Protein AF-A0A966D3C8-F1 (afdb_monomer)

pLDDT: mean 83.9, std 14.42, range [40.75, 98.19]

Structure (mmCIF, N/CA/C/O backbone):
data_AF-A0A966D3C8-F1
#
_entry.id   AF-A0A966D3C8-F1
#
loop_
_atom_site.group_PDB
_atom_site.id
_atom_site.type_symbol
_atom_site.label_atom_id
_atom_site.label_alt_id
_atom_site.label_comp_id
_atom_site.label_asym_id
_atom_site.label_entity_id
_atom_site.label_seq_id
_atom_site.pdbx_PDB_ins_code
_atom_site.Cartn_x
_atom_site.Cartn_y
_atom_site.Cartn_z
_atom_site.occupancy
_atom_site.B_iso_or_equiv
_atom_site.auth_seq_id
_atom_site.auth_comp_id
_atom_site.auth_asym_id
_atom_site.auth_atom_id
_atom_site.pdbx_PDB_model_num
ATOM 1 N N . MET A 1 1 ? 32.982 -11.813 18.388 1.00 40.75 1 MET A N 1
ATOM 2 C CA . MET A 1 1 ? 32.641 -11.183 17.098 1.00 40.75 1 MET A CA 1
ATOM 3 C C . MET A 1 1 ? 31.312 -11.782 16.683 1.00 40.75 1 MET A C 1
ATOM 5 O O . MET A 1 1 ? 31.289 -12.948 16.326 1.00 40.75 1 MET A O 1
ATOM 9 N N . SER A 1 2 ? 30.202 -11.078 16.904 1.00 46.38 2 SER A N 1
ATOM 10 C CA . SER A 1 2 ? 28.872 -11.570 16.536 1.00 46.38 2 SER A CA 1
ATOM 11 C C . SER A 1 2 ? 28.698 -11.421 15.029 1.00 46.38 2 SER A C 1
ATOM 13 O O . SER A 1 2 ? 28.703 -10.297 14.527 1.00 46.38 2 SER A O 1
ATOM 15 N N . GLU A 1 3 ? 28.577 -12.542 14.325 1.00 54.56 3 GLU A N 1
ATOM 16 C CA . GLU A 1 3 ? 28.161 -12.578 12.926 1.00 54.56 3 GLU A CA 1
ATOM 17 C C . GLU A 1 3 ? 26.792 -11.906 12.811 1.00 54.56 3 GLU A C 1
ATOM 19 O O . GLU A 1 3 ? 25.781 -12.385 13.325 1.00 54.56 3 GLU A O 1
ATOM 24 N N . ILE A 1 4 ? 26.773 -10.735 12.177 1.00 55.88 4 ILE A N 1
ATOM 25 C CA . ILE A 1 4 ? 25.536 -10.107 11.739 1.00 55.88 4 ILE A CA 1
ATOM 26 C C . ILE A 1 4 ? 25.051 -10.973 10.580 1.00 55.88 4 ILE A C 1
ATOM 28 O O . ILE A 1 4 ? 25.550 -10.859 9.464 1.00 55.88 4 ILE A O 1
ATOM 32 N N . GLN A 1 5 ? 24.118 -11.879 10.863 1.00 51.16 5 GLN A N 1
ATOM 33 C CA . GLN A 1 5 ? 23.390 -12.615 9.840 1.00 51.16 5 GLN A CA 1
ATOM 34 C C . GLN A 1 5 ? 22.670 -11.582 8.957 1.00 51.16 5 GLN A C 1
ATOM 36 O O . GLN A 1 5 ? 21.657 -11.004 9.364 1.00 51.16 5 GLN A O 1
ATOM 41 N N . GLU A 1 6 ? 23.202 -11.308 7.764 1.00 52.31 6 GLU A N 1
ATOM 42 C CA . GLU A 1 6 ? 22.481 -10.565 6.733 1.00 52.31 6 GLU A CA 1
ATOM 43 C C . GLU A 1 6 ? 21.155 -11.289 6.483 1.00 52.31 6 GLU A C 1
ATOM 45 O O . GLU A 1 6 ? 21.124 -12.431 6.013 1.00 52.31 6 GLU A O 1
ATOM 50 N N . ARG A 1 7 ? 20.041 -10.641 6.837 1.00 54.78 7 ARG A N 1
ATOM 51 C CA . ARG A 1 7 ? 18.701 -11.106 6.477 1.00 54.78 7 ARG A CA 1
ATOM 52 C C . ARG A 1 7 ? 18.547 -10.984 4.962 1.00 54.78 7 ARG A C 1
ATOM 54 O O . ARG A 1 7 ? 18.037 -9.986 4.466 1.00 54.78 7 ARG A O 1
ATOM 61 N N . ASN A 1 8 ? 18.995 -12.004 4.236 1.00 56.66 8 ASN A N 1
ATOM 62 C CA . ASN A 1 8 ? 18.708 -12.211 2.819 1.00 56.66 8 ASN A CA 1
ATOM 63 C C . ASN A 1 8 ? 17.251 -12.676 2.640 1.00 56.66 8 ASN A C 1
ATOM 65 O O . ASN A 1 8 ? 16.990 -13.758 2.119 1.00 56.66 8 ASN A O 1
ATOM 69 N N . GLU A 1 9 ? 16.284 -11.882 3.104 1.00 60.47 9 GLU A N 1
ATOM 70 C CA . GLU A 1 9 ? 14.904 -12.072 2.662 1.00 60.47 9 GLU A CA 1
ATOM 71 C C . GLU A 1 9 ? 14.771 -11.543 1.226 1.00 60.47 9 GLU A C 1
ATOM 73 O O . GLU A 1 9 ? 15.223 -10.432 0.931 1.00 60.47 9 GLU A O 1
ATOM 78 N N . PRO A 1 10 ? 14.181 -12.322 0.303 1.00 70.19 10 PRO A N 1
ATOM 79 C CA . PRO A 1 10 ? 14.052 -11.904 -1.084 1.00 70.19 10 PRO A CA 1
ATOM 80 C C . PRO A 1 10 ? 13.117 -10.700 -1.172 1.00 70.19 10 PRO A C 1
ATOM 82 O O . PRO A 1 10 ? 12.000 -10.761 -0.660 1.00 70.19 10 PRO A O 1
ATOM 85 N N . LEU A 1 11 ? 13.559 -9.631 -1.841 1.00 83.19 11 LEU A N 1
ATOM 86 C CA . LEU A 1 11 ? 12.772 -8.411 -2.050 1.00 83.19 11 LEU A CA 1
ATOM 87 C C . LEU A 1 11 ? 11.380 -8.716 -2.629 1.00 83.19 11 LEU A C 1
ATOM 89 O O . LEU A 1 11 ? 11.214 -9.661 -3.401 1.00 83.19 11 LEU A O 1
ATOM 93 N N . PHE A 1 12 ? 10.388 -7.880 -2.307 1.00 91.00 12 PHE A N 1
ATOM 94 C CA . PHE A 1 12 ? 9.011 -8.077 -2.770 1.00 91.00 12 PHE A CA 1
ATOM 95 C C . PHE A 1 12 ? 8.904 -7.943 -4.310 1.00 91.00 12 PHE A C 1
ATOM 97 O O . PHE A 1 12 ? 9.169 -6.853 -4.834 1.00 91.00 12 PHE A O 1
ATOM 104 N N . PRO A 1 13 ? 8.517 -9.004 -5.048 1.00 93.69 13 PRO A N 1
ATOM 105 C CA . PRO A 1 13 ? 8.569 -9.008 -6.513 1.00 93.69 13 PRO A CA 1
ATOM 106 C C . PRO A 1 13 ? 7.550 -8.082 -7.190 1.00 93.69 13 PRO A C 1
ATOM 108 O O . PRO A 1 13 ? 6.450 -7.859 -6.678 1.00 93.69 13 PRO A O 1
ATOM 111 N N . ALA A 1 14 ? 7.884 -7.589 -8.386 1.00 94.75 14 ALA A N 1
ATOM 112 C CA . ALA A 1 14 ? 7.066 -6.650 -9.163 1.00 94.75 14 ALA A CA 1
ATOM 113 C C . ALA A 1 14 ? 5.667 -7.200 -9.492 1.00 94.75 14 ALA A C 1
ATOM 115 O O . ALA A 1 14 ? 4.656 -6.510 -9.330 1.00 94.75 14 ALA A O 1
ATOM 116 N N . GLU A 1 15 ? 5.600 -8.463 -9.909 1.00 95.19 15 GLU A N 1
ATOM 117 C CA . GLU A 1 15 ? 4.361 -9.171 -10.209 1.00 95.19 15 GLU A CA 1
ATOM 118 C C . GLU A 1 15 ? 3.460 -9.281 -8.978 1.00 95.19 15 GLU A C 1
ATOM 120 O O . GLU A 1 15 ? 2.247 -9.112 -9.094 1.00 95.19 15 GLU A O 1
ATOM 125 N N . LYS A 1 16 ? 4.050 -9.448 -7.788 1.00 96.81 16 LYS A N 1
ATOM 126 C CA . LYS A 1 16 ? 3.313 -9.504 -6.524 1.00 96.81 16 LYS A CA 1
ATOM 127 C C . LYS A 1 16 ? 2.767 -8.146 -6.112 1.00 96.81 16 LYS A C 1
ATOM 129 O O . LYS A 1 16 ? 1.673 -8.095 -5.555 1.00 96.81 16 LYS A O 1
ATOM 134 N N . VAL A 1 17 ? 3.460 -7.045 -6.421 1.00 97.75 17 VAL A N 1
ATOM 135 C CA . VAL A 1 17 ? 2.923 -5.688 -6.192 1.00 97.75 17 VAL A CA 1
ATOM 136 C C . VAL A 1 17 ? 1.647 -5.490 -7.006 1.00 97.75 17 VAL A C 1
ATOM 138 O O . VAL A 1 17 ? 0.618 -5.075 -6.471 1.00 97.75 17 VAL A O 1
ATOM 141 N N . LYS A 1 18 ? 1.701 -5.835 -8.298 1.00 97.88 18 LYS A N 1
ATOM 142 C CA . LYS A 1 18 ? 0.557 -5.700 -9.202 1.00 97.88 18 LYS A CA 1
ATOM 143 C C . LYS A 1 18 ? -0.585 -6.643 -8.821 1.00 97.88 18 LYS A C 1
ATOM 145 O O . LYS A 1 18 ? -1.734 -6.212 -8.808 1.00 97.88 18 LYS A O 1
ATOM 150 N N . GLU A 1 19 ? -0.281 -7.899 -8.496 1.00 97.56 19 GLU A N 1
ATOM 151 C CA . GLU A 1 19 ? -1.263 -8.882 -8.019 1.00 97.56 19 GLU A CA 1
ATOM 152 C C . GLU A 1 19 ? -1.997 -8.358 -6.782 1.00 97.56 19 GLU A C 1
ATOM 154 O O . GLU A 1 19 ? -3.223 -8.316 -6.775 1.00 97.56 19 GLU A O 1
ATOM 159 N N . LEU A 1 20 ? -1.260 -7.876 -5.777 1.00 97.12 20 LEU A N 1
ATOM 160 C CA . LEU A 1 20 ? -1.830 -7.343 -4.542 1.00 97.12 20 LEU A CA 1
ATOM 161 C C . LEU A 1 20 ? -2.771 -6.158 -4.801 1.00 97.12 20 LEU A C 1
ATOM 163 O O . LEU A 1 20 ? -3.876 -6.110 -4.260 1.00 97.12 20 LEU A O 1
ATOM 167 N N . ARG A 1 21 ? -2.370 -5.223 -5.673 1.00 97.69 21 ARG A N 1
ATOM 168 C CA . ARG A 1 21 ? -3.228 -4.099 -6.072 1.00 97.69 21 ARG A CA 1
ATOM 169 C C . ARG A 1 21 ? -4.528 -4.575 -6.722 1.00 97.69 21 ARG A C 1
ATOM 171 O O . ARG A 1 21 ? -5.593 -4.028 -6.436 1.00 97.69 21 ARG A O 1
ATOM 178 N N . LEU A 1 22 ? -4.431 -5.546 -7.628 1.00 97.31 22 LEU A N 1
ATOM 179 C CA . LEU A 1 22 ? -5.585 -6.080 -8.349 1.00 97.31 22 LEU A CA 1
ATOM 180 C C . LEU A 1 22 ? -6.511 -6.879 -7.426 1.00 97.31 22 LEU A C 1
ATOM 182 O O . LEU A 1 22 ? -7.723 -6.730 -7.541 1.00 97.31 22 LEU A O 1
ATOM 186 N N . LEU A 1 23 ? -5.963 -7.644 -6.477 1.00 95.38 23 LEU A N 1
ATOM 187 C CA . LEU A 1 23 ? -6.733 -8.355 -5.450 1.00 95.38 23 LEU A CA 1
ATOM 188 C C . LEU A 1 23 ? -7.554 -7.397 -4.582 1.00 95.38 23 LEU A C 1
ATOM 190 O O . LEU A 1 23 ? -8.709 -7.678 -4.281 1.00 95.38 23 LEU A O 1
ATOM 194 N N . LEU A 1 24 ? -6.990 -6.239 -4.236 1.00 93.62 24 LEU A N 1
ATOM 195 C CA . LEU A 1 24 ? -7.707 -5.178 -3.524 1.00 93.62 24 LEU A CA 1
ATOM 196 C C . LEU A 1 24 ? -8.718 -4.426 -4.405 1.00 93.62 24 LEU A C 1
ATOM 198 O O . LEU A 1 24 ? -9.462 -3.594 -3.895 1.00 93.62 24 LEU A O 1
ATOM 202 N N . GLY A 1 25 ? -8.751 -4.672 -5.719 1.00 95.00 25 GLY A N 1
ATOM 203 C CA . GLY A 1 25 ? -9.622 -3.954 -6.651 1.00 95.00 25 GLY A CA 1
ATOM 204 C C . GLY A 1 25 ? -9.263 -2.471 -6.791 1.00 95.00 25 GLY A C 1
ATOM 205 O O . GLY A 1 25 ? -10.151 -1.635 -6.980 1.00 95.00 25 GLY A O 1
ATOM 206 N N . CYS A 1 26 ? -7.982 -2.118 -6.650 1.00 95.00 26 CYS A N 1
ATOM 207 C CA . CYS A 1 26 ? -7.510 -0.734 -6.686 1.00 95.00 26 CYS A CA 1
ATOM 208 C C . CYS A 1 26 ? -6.965 -0.321 -8.066 1.00 95.00 26 CYS A C 1
ATOM 210 O O . CYS A 1 26 ? -6.226 -1.061 -8.730 1.00 95.00 26 CYS A O 1
ATOM 212 N N . SER A 1 27 ? -7.240 0.922 -8.463 1.00 96.69 27 SER A N 1
ATOM 213 C CA . SER A 1 27 ? -6.475 1.610 -9.507 1.00 96.69 27 SER A CA 1
ATOM 214 C C . SER A 1 27 ? -5.039 1.887 -9.030 1.00 96.69 27 SER A C 1
ATOM 216 O O . SER A 1 27 ? -4.739 1.806 -7.835 1.00 96.69 27 SER A O 1
ATOM 218 N N . GLN A 1 28 ? -4.118 2.215 -9.946 1.00 96.69 28 GLN A N 1
ATOM 219 C CA . GLN A 1 28 ? -2.763 2.623 -9.540 1.00 96.69 28 GLN A CA 1
ATOM 220 C C . GLN A 1 28 ? -2.780 3.887 -8.672 1.00 96.69 28 GLN A C 1
ATOM 222 O O . GLN A 1 28 ? -1.978 3.990 -7.751 1.00 96.69 28 GLN A O 1
ATOM 227 N N . GLU A 1 29 ? -3.699 4.819 -8.924 1.00 94.31 29 GLU A N 1
ATOM 228 C CA . GLU A 1 29 ? -3.818 6.047 -8.134 1.00 94.31 29 GLU A CA 1
ATOM 229 C C . GLU A 1 29 ? -4.307 5.769 -6.707 1.00 94.31 29 GLU A C 1
ATOM 231 O O . GLU A 1 29 ? -3.750 6.281 -5.736 1.00 94.31 29 GLU A O 1
ATOM 236 N N . GLU A 1 30 ? -5.325 4.920 -6.560 1.00 92.31 30 GLU A N 1
ATOM 237 C CA . GLU A 1 30 ? -5.822 4.496 -5.249 1.00 92.31 30 GLU A CA 1
ATOM 238 C C . GLU A 1 30 ? -4.722 3.782 -4.463 1.00 92.31 30 GLU A C 1
ATOM 240 O O . GLU A 1 30 ? -4.440 4.120 -3.314 1.00 92.31 30 GLU A O 1
ATOM 245 N N . PHE A 1 31 ? -4.046 2.823 -5.095 1.00 95.44 31 PHE A N 1
ATOM 246 C CA . PHE A 1 31 ? -3.025 2.035 -4.419 1.00 95.44 31 PHE A CA 1
ATOM 247 C C . PHE A 1 31 ? -1.773 2.852 -4.087 1.00 95.44 31 PHE A C 1
ATOM 249 O O . PHE A 1 31 ? -1.181 2.658 -3.027 1.00 95.44 31 PHE A O 1
ATOM 256 N N . SER A 1 32 ? -1.390 3.821 -4.926 1.00 93.88 32 SER A N 1
ATOM 257 C CA . SER A 1 32 ? -0.276 4.716 -4.607 1.00 93.88 32 SER A CA 1
ATOM 258 C C . SER A 1 32 ? -0.588 5.582 -3.384 1.00 93.88 32 SER A C 1
ATOM 260 O O . SER A 1 32 ? 0.282 5.756 -2.532 1.00 93.88 32 SER A O 1
ATOM 262 N N . LYS A 1 33 ? -1.839 6.054 -3.242 1.00 90.38 33 LYS A N 1
ATOM 263 C CA . LYS A 1 33 ? -2.307 6.763 -2.037 1.00 90.38 33 LYS A CA 1
ATOM 264 C C . LYS A 1 33 ? -2.252 5.859 -0.803 1.00 90.38 33 LYS A C 1
ATOM 266 O O . LYS A 1 33 ? -1.680 6.259 0.205 1.00 90.38 33 LYS A O 1
ATOM 271 N N . ILE A 1 34 ? -2.743 4.619 -0.903 1.00 92.44 34 ILE A N 1
ATOM 272 C CA . ILE A 1 34 ? -2.675 3.613 0.178 1.00 92.44 34 ILE A CA 1
ATOM 273 C C . ILE A 1 34 ? -1.227 3.384 0.640 1.00 92.44 34 ILE A C 1
ATOM 275 O O . ILE A 1 34 ? -0.942 3.348 1.841 1.00 92.44 34 ILE A O 1
ATOM 279 N N . MET A 1 35 ? -0.294 3.275 -0.304 1.00 93.50 35 MET A N 1
ATOM 280 C CA . MET A 1 35 ? 1.129 3.056 -0.027 1.00 93.50 35 MET A CA 1
ATOM 281 C C . MET A 1 35 ? 1.884 4.339 0.359 1.00 93.50 35 MET A C 1
ATOM 283 O O . MET A 1 35 ? 3.025 4.261 0.810 1.00 93.50 35 MET A O 1
ATOM 287 N N . GLY A 1 36 ? 1.271 5.519 0.215 1.00 90.44 36 GLY A N 1
ATOM 288 C CA . GLY A 1 36 ? 1.916 6.809 0.469 1.00 90.44 36 GLY A CA 1
ATOM 289 C C . GLY A 1 36 ? 3.074 7.110 -0.489 1.00 90.44 36 GLY A C 1
ATOM 290 O O . GLY A 1 36 ? 4.079 7.685 -0.075 1.00 90.44 36 GLY A O 1
ATOM 291 N N . VAL A 1 37 ? 2.965 6.696 -1.755 1.00 93.44 37 VAL A N 1
ATOM 292 C CA . VAL A 1 37 ? 3.961 6.953 -2.810 1.00 93.44 37 VAL A CA 1
ATOM 293 C C . VAL A 1 37 ? 3.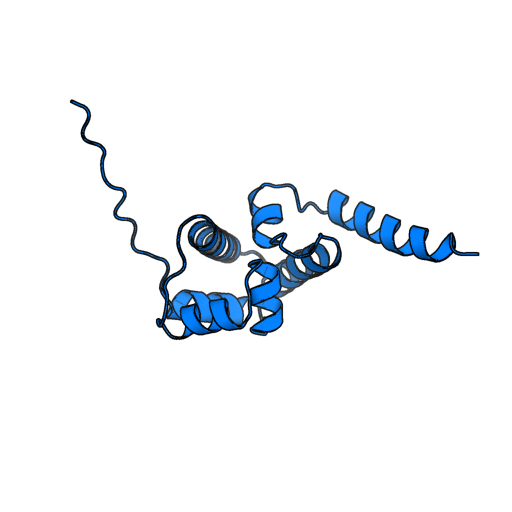319 7.593 -4.036 1.00 93.44 37 VAL A C 1
ATOM 295 O O . VAL A 1 37 ? 2.099 7.621 -4.184 1.00 93.44 37 VAL A O 1
ATOM 298 N N . THR A 1 38 ? 4.141 8.105 -4.952 1.00 94.81 38 THR A N 1
ATOM 299 C CA . THR A 1 38 ? 3.631 8.616 -6.231 1.00 94.81 38 THR A CA 1
ATOM 300 C C . THR A 1 38 ? 3.195 7.471 -7.151 1.00 94.81 38 THR A C 1
ATOM 302 O O . THR A 1 38 ? 3.745 6.367 -7.094 1.00 94.81 38 THR A O 1
ATOM 305 N N . VAL A 1 39 ? 2.264 7.748 -8.069 1.00 96.75 39 VAL A N 1
ATOM 306 C CA . VAL A 1 39 ? 1.869 6.801 -9.131 1.00 96.75 39 VAL A CA 1
ATOM 307 C C . VAL A 1 39 ? 3.075 6.380 -9.976 1.00 96.75 39 VAL A C 1
ATOM 309 O O . VAL A 1 39 ? 3.215 5.208 -10.319 1.00 96.75 39 VAL A O 1
ATOM 312 N N . ALA A 1 40 ? 3.999 7.305 -10.260 1.00 97.81 40 ALA A N 1
ATOM 313 C CA . ALA A 1 40 ? 5.222 7.010 -11.004 1.00 97.81 40 ALA A CA 1
ATOM 314 C C . ALA A 1 40 ? 6.124 6.008 -10.262 1.00 97.81 40 ALA A C 1
ATOM 316 O O . ALA A 1 40 ? 6.668 5.090 -10.878 1.00 97.81 40 ALA A O 1
ATOM 317 N N . THR A 1 41 ? 6.255 6.144 -8.938 1.00 97.00 41 THR A N 1
ATOM 318 C CA . THR A 1 41 ? 6.983 5.185 -8.094 1.00 97.00 41 THR A CA 1
ATOM 319 C C . THR A 1 41 ? 6.340 3.802 -8.162 1.00 97.00 41 THR A C 1
ATOM 321 O O . THR A 1 41 ? 7.040 2.829 -8.439 1.00 97.00 41 THR A O 1
ATOM 324 N N . LEU A 1 42 ? 5.017 3.719 -7.984 1.00 97.88 42 LEU A N 1
ATOM 325 C CA . LEU A 1 42 ? 4.281 2.455 -8.060 1.00 97.88 42 LEU A CA 1
ATOM 326 C C . LEU A 1 42 ? 4.415 1.799 -9.443 1.00 97.88 42 LEU A C 1
ATOM 328 O O . LEU A 1 42 ? 4.701 0.610 -9.538 1.00 97.88 42 LEU A O 1
ATOM 332 N N . SER A 1 43 ? 4.282 2.575 -10.519 1.00 98.19 43 SER A N 1
ATOM 333 C CA . SER A 1 43 ? 4.440 2.087 -11.893 1.00 98.19 43 SER A CA 1
ATOM 334 C C . SER A 1 43 ? 5.829 1.484 -12.135 1.00 98.19 43 SER A C 1
ATOM 336 O O . SER A 1 43 ? 5.957 0.421 -12.747 1.00 98.19 43 SER A O 1
ATOM 338 N N . ARG A 1 44 ? 6.890 2.100 -11.594 1.00 98.19 44 ARG A N 1
ATOM 339 C CA . ARG A 1 44 ? 8.249 1.539 -11.665 1.00 98.19 44 ARG A CA 1
ATOM 340 C C . ARG A 1 44 ? 8.380 0.224 -10.900 1.00 98.19 44 ARG A C 1
ATOM 342 O O . ARG A 1 44 ? 9.103 -0.646 -11.376 1.00 98.19 44 ARG A O 1
ATOM 349 N N . TRP A 1 45 ? 7.692 0.068 -9.769 1.00 98.00 45 TRP A N 1
ATOM 350 C CA . TRP A 1 45 ? 7.648 -1.205 -9.044 1.00 98.00 45 TRP A CA 1
ATOM 351 C C . TRP A 1 45 ? 6.918 -2.284 -9.840 1.00 98.00 45 TRP A C 1
ATOM 353 O O . TRP A 1 45 ? 7.478 -3.349 -10.058 1.00 98.00 45 TRP A O 1
ATOM 363 N N . GLU A 1 46 ? 5.720 -1.996 -10.354 1.00 98.06 46 GLU A N 1
ATOM 364 C CA . GLU A 1 46 ? 4.916 -2.964 -11.121 1.00 98.06 46 GLU A CA 1
ATOM 365 C C . GLU A 1 46 ? 5.552 -3.373 -12.459 1.00 98.06 46 GLU A C 1
ATOM 367 O O . GLU A 1 46 ? 5.178 -4.392 -13.035 1.00 98.06 46 GLU A O 1
ATOM 372 N N . THR A 1 47 ? 6.506 -2.586 -12.965 1.00 97.50 47 THR A N 1
ATOM 373 C CA . THR A 1 47 ? 7.248 -2.861 -14.208 1.00 97.50 47 THR A CA 1
ATOM 374 C C . THR A 1 47 ? 8.685 -3.329 -13.967 1.00 97.50 47 THR A C 1
ATOM 376 O O . THR A 1 47 ? 9.480 -3.342 -14.903 1.00 97.50 47 THR A O 1
ATOM 379 N N . ALA A 1 48 ? 9.038 -3.678 -12.723 1.00 96.56 48 ALA A N 1
ATOM 380 C CA . ALA A 1 48 ? 10.378 -4.112 -12.309 1.00 96.56 48 ALA A CA 1
ATOM 381 C C . ALA A 1 48 ? 11.520 -3.107 -12.596 1.00 96.56 48 ALA A C 1
ATOM 383 O O . ALA A 1 48 ? 12.697 -3.435 -12.469 1.00 96.56 48 ALA A O 1
ATOM 384 N N . LYS A 1 49 ? 11.200 -1.847 -12.926 1.00 96.50 49 LYS A N 1
ATOM 385 C CA . LYS A 1 49 ? 12.174 -0.752 -13.128 1.00 96.50 49 LYS A CA 1
ATOM 386 C C . LYS A 1 49 ? 12.737 -0.198 -11.816 1.00 96.50 49 LYS A C 1
ATOM 388 O O . LYS A 1 49 ? 13.631 0.652 -11.822 1.00 96.50 49 LYS A O 1
ATOM 393 N N . ALA A 1 50 ? 12.147 -0.585 -10.693 1.00 95.25 50 ALA A N 1
ATOM 394 C CA . ALA A 1 50 ? 12.630 -0.356 -9.342 1.00 95.25 50 ALA A CA 1
ATOM 395 C C . ALA A 1 50 ? 12.025 -1.422 -8.426 1.00 95.25 50 ALA A C 1
ATOM 397 O O . ALA A 1 50 ? 10.986 -1.992 -8.747 1.00 95.25 50 ALA A O 1
ATOM 398 N N . VAL A 1 51 ? 12.637 -1.643 -7.266 1.00 94.31 51 VAL A N 1
ATOM 399 C CA . VAL A 1 51 ? 12.139 -2.598 -6.270 1.00 94.31 51 VAL A CA 1
ATOM 400 C C . VAL A 1 51 ? 11.767 -1.832 -4.997 1.00 94.31 51 VAL A C 1
ATOM 402 O O . VAL A 1 51 ? 12.537 -0.949 -4.596 1.00 94.31 51 VAL A O 1
ATOM 405 N N . PRO A 1 52 ? 10.604 -2.095 -4.372 1.00 95.25 52 PRO A N 1
ATOM 406 C CA . PRO A 1 52 ? 10.280 -1.520 -3.071 1.00 95.25 52 PRO A CA 1
ATOM 407 C C . PRO A 1 52 ? 11.306 -1.982 -2.028 1.00 95.25 52 PRO A C 1
ATOM 409 O O . PRO A 1 52 ? 11.750 -3.125 -2.046 1.00 95.25 52 PRO A O 1
ATOM 412 N N . ARG A 1 53 ? 11.704 -1.078 -1.129 1.00 92.62 53 ARG A N 1
ATOM 413 C CA . ARG A 1 53 ? 12.683 -1.351 -0.066 1.00 92.62 53 ARG A CA 1
ATOM 414 C C . ARG A 1 53 ? 12.234 -0.747 1.258 1.00 92.62 53 ARG A C 1
ATOM 416 O O . ARG A 1 53 ? 11.437 0.200 1.275 1.00 92.62 53 ARG A O 1
ATOM 423 N N . GLY A 1 54 ? 12.791 -1.261 2.353 1.00 91.38 54 GLY A N 1
ATOM 424 C CA . GLY A 1 54 ? 12.571 -0.737 3.700 1.00 91.38 54 GLY A CA 1
ATOM 425 C C . GLY A 1 54 ? 11.086 -0.738 4.063 1.00 91.38 54 GLY A C 1
ATOM 426 O O . GLY A 1 54 ? 10.400 -1.738 3.875 1.00 91.38 54 GLY A O 1
ATOM 427 N N . ARG A 1 55 ? 10.563 0.406 4.524 1.00 91.12 55 ARG A N 1
ATOM 428 C CA . ARG A 1 55 ? 9.151 0.553 4.922 1.00 91.12 55 ARG A CA 1
ATOM 429 C C . ARG A 1 55 ? 8.169 0.050 3.863 1.00 91.12 55 ARG A C 1
ATOM 431 O O . ARG A 1 55 ? 7.219 -0.638 4.204 1.00 91.12 55 ARG A O 1
ATOM 438 N N . ASN A 1 56 ? 8.381 0.377 2.591 1.00 94.31 56 ASN A N 1
ATOM 439 C CA . ASN A 1 56 ? 7.413 0.043 1.544 1.00 94.31 56 ASN A CA 1
ATOM 440 C C . ASN A 1 56 ? 7.322 -1.465 1.301 1.00 94.31 56 ASN A C 1
ATOM 442 O O . ASN A 1 56 ? 6.240 -1.982 1.042 1.00 94.31 56 ASN A O 1
ATOM 446 N N . GLU A 1 57 ? 8.447 -2.165 1.421 1.00 94.69 57 GLU A N 1
ATOM 447 C CA . GLU A 1 57 ? 8.485 -3.621 1.340 1.00 94.69 57 GLU A CA 1
ATOM 448 C C . GLU A 1 57 ? 7.709 -4.258 2.500 1.00 94.69 57 GLU A C 1
ATOM 450 O O . GLU A 1 57 ? 6.858 -5.115 2.274 1.00 94.69 57 GLU A O 1
ATOM 455 N N . LEU A 1 58 ? 7.933 -3.777 3.729 1.00 92.31 58 LEU A N 1
ATOM 456 C CA . LEU A 1 58 ? 7.223 -4.251 4.922 1.00 92.31 58 LEU A CA 1
ATOM 457 C C . LEU A 1 58 ? 5.707 -4.047 4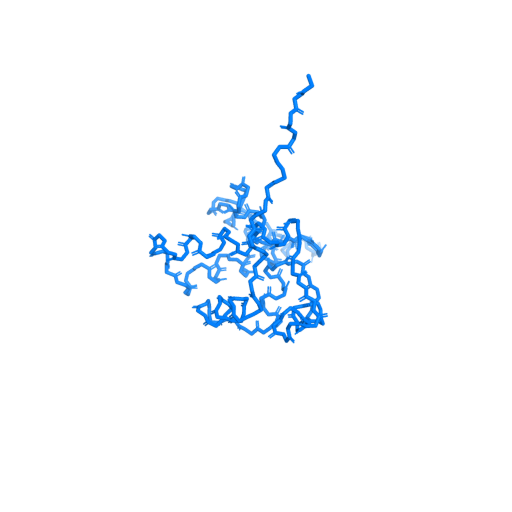.812 1.00 92.31 58 LEU A C 1
ATOM 459 O O . LEU A 1 58 ? 4.939 -4.924 5.194 1.00 92.31 58 LEU A O 1
ATOM 463 N N . LEU A 1 59 ? 5.269 -2.914 4.257 1.00 93.75 59 LEU A N 1
ATOM 464 C CA . LEU A 1 59 ? 3.848 -2.634 4.042 1.00 93.75 59 LEU A CA 1
ATOM 465 C C . LEU A 1 59 ? 3.217 -3.569 3.005 1.00 93.75 59 LEU A C 1
ATOM 467 O O . LEU A 1 59 ? 2.098 -4.031 3.209 1.00 93.75 59 LEU A O 1
ATOM 471 N N . LEU A 1 60 ? 3.925 -3.876 1.914 1.00 95.94 60 LEU A N 1
ATOM 472 C CA . LEU A 1 60 ? 3.443 -4.824 0.905 1.00 95.94 60 LEU A CA 1
ATOM 473 C C . LEU A 1 60 ? 3.298 -6.236 1.484 1.00 95.94 60 LEU A C 1
ATOM 475 O O . LEU A 1 60 ? 2.286 -6.890 1.236 1.00 95.94 60 LEU A O 1
ATOM 479 N N . ARG A 1 61 ? 4.268 -6.681 2.295 1.00 95.12 61 ARG A N 1
ATOM 480 C CA . ARG A 1 61 ? 4.189 -7.962 3.019 1.00 95.12 61 ARG A CA 1
ATOM 481 C C . ARG A 1 61 ? 3.011 -7.986 3.980 1.00 95.12 61 ARG A C 1
ATOM 483 O O . ARG A 1 61 ? 2.197 -8.897 3.906 1.00 95.12 61 ARG A O 1
ATOM 490 N N . PHE A 1 62 ? 2.863 -6.946 4.795 1.00 93.50 62 PHE A N 1
ATOM 491 C CA . PHE A 1 62 ? 1.749 -6.824 5.731 1.00 93.50 62 PHE A CA 1
ATOM 492 C C . PHE A 1 62 ? 0.386 -6.903 5.027 1.00 93.50 62 PHE A C 1
ATOM 494 O O . PHE A 1 62 ? -0.487 -7.660 5.446 1.00 93.50 62 PHE A O 1
ATOM 501 N N . LEU A 1 63 ? 0.199 -6.156 3.934 1.00 94.38 63 LEU A N 1
ATOM 502 C CA . LEU A 1 63 ? -1.043 -6.199 3.161 1.00 94.38 63 LEU A CA 1
ATOM 503 C C . LEU A 1 63 ? -1.291 -7.588 2.559 1.00 94.38 63 LEU A C 1
ATOM 505 O O . LEU A 1 63 ? -2.429 -8.054 2.566 1.00 94.38 63 LEU A O 1
ATOM 509 N N . ARG A 1 64 ? -0.241 -8.265 2.077 1.00 95.62 64 ARG A N 1
ATOM 510 C CA . ARG A 1 64 ? -0.357 -9.638 1.576 1.00 95.62 64 ARG A CA 1
ATOM 511 C C . ARG A 1 64 ? -0.784 -10.605 2.678 1.00 95.62 64 ARG A C 1
ATOM 513 O O . ARG A 1 64 ? -1.765 -11.314 2.499 1.00 95.62 64 ARG A O 1
ATOM 520 N N . GLU A 1 65 ? -0.104 -10.578 3.819 1.00 94.62 65 GLU A N 1
ATOM 521 C CA . GLU A 1 65 ? -0.423 -11.416 4.979 1.00 94.62 65 GLU A CA 1
ATOM 522 C C . GLU A 1 65 ? -1.840 -11.166 5.503 1.00 94.62 65 GLU A C 1
ATOM 524 O O . GLU 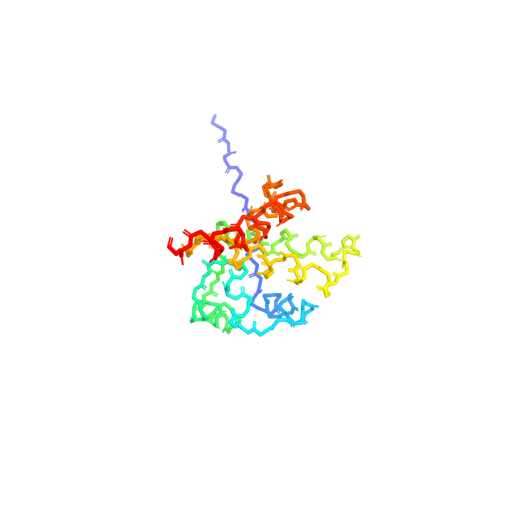A 1 65 ? -2.516 -12.092 5.941 1.00 94.62 65 GLU A O 1
ATOM 529 N N . THR A 1 66 ? -2.302 -9.916 5.458 1.00 90.81 66 THR A N 1
ATOM 530 C CA . THR A 1 66 ? -3.660 -9.539 5.866 1.00 90.81 66 THR A CA 1
ATOM 531 C C . THR A 1 66 ? -4.702 -10.224 4.981 1.00 90.81 66 THR A C 1
ATOM 533 O O . THR A 1 66 ? -5.639 -10.832 5.493 1.00 90.81 66 THR A O 1
ATOM 536 N N . LEU A 1 67 ? -4.507 -10.206 3.659 1.00 92.25 67 LEU A N 1
ATOM 537 C CA . LEU A 1 67 ? -5.384 -10.916 2.724 1.00 92.25 67 LEU A CA 1
ATOM 538 C C . LEU A 1 67 ? -5.272 -12.441 2.857 1.00 92.25 67 LEU A C 1
ATOM 540 O O . LEU A 1 67 ? -6.285 -13.132 2.788 1.00 92.25 67 LEU A O 1
ATOM 544 N N . ASP A 1 68 ? -4.070 -12.969 3.097 1.00 92.62 68 ASP A N 1
ATOM 545 C CA . ASP A 1 68 ? -3.853 -14.408 3.307 1.00 92.62 68 ASP A CA 1
ATOM 546 C C . ASP A 1 68 ? -4.552 -14.930 4.574 1.00 92.62 68 ASP A C 1
ATOM 548 O O . ASP A 1 68 ? -4.946 -16.093 4.626 1.00 92.62 68 ASP A O 1
ATOM 552 N N . LYS A 1 69 ? -4.772 -14.068 5.577 1.00 92.88 69 LYS A N 1
ATOM 553 C CA . LYS A 1 69 ? -5.576 -14.372 6.775 1.00 92.88 69 LYS A CA 1
ATOM 554 C C . LYS A 1 69 ? -7.089 -14.367 6.521 1.00 92.88 69 LYS A C 1
ATOM 556 O O . LYS A 1 69 ? -7.850 -14.643 7.444 1.00 92.88 69 LYS A O 1
ATOM 561 N N . GLY A 1 70 ? -7.523 -14.095 5.291 1.00 90.06 70 GLY A N 1
ATOM 562 C CA . GLY A 1 70 ? -8.926 -14.153 4.885 1.00 90.06 70 GLY A CA 1
ATOM 563 C C . GLY A 1 70 ? -9.684 -12.835 5.019 1.00 90.06 70 GLY A C 1
ATOM 564 O O . GLY A 1 70 ? -10.912 -12.847 4.955 1.00 90.06 70 GLY A O 1
ATOM 565 N N . GLU A 1 71 ? -8.990 -11.705 5.190 1.00 89.69 71 GLU A N 1
ATOM 566 C CA . GLU A 1 71 ? -9.647 -10.396 5.169 1.00 89.69 71 GLU A CA 1
ATOM 567 C C . GLU A 1 71 ? -10.326 -10.126 3.824 1.00 89.69 71 GLU A C 1
ATOM 569 O O . GLU A 1 71 ? -9.786 -10.420 2.753 1.00 89.69 71 GLU A O 1
ATOM 574 N N . ASN A 1 72 ? -11.518 -9.532 3.875 1.00 91.88 72 ASN A N 1
ATOM 575 C CA . ASN A 1 72 ? -12.303 -9.237 2.683 1.00 91.88 72 ASN A CA 1
ATOM 576 C C . ASN A 1 7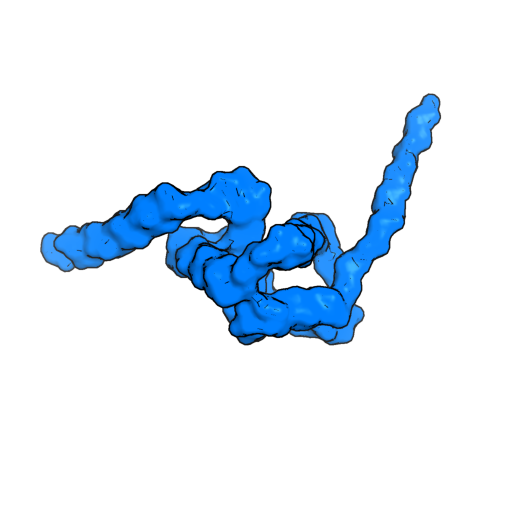2 ? -11.664 -8.065 1.903 1.00 91.88 72 ASN A C 1
ATOM 578 O O . ASN A 1 72 ? -11.598 -6.951 2.434 1.00 91.88 72 ASN A O 1
ATOM 582 N N . PRO A 1 73 ? -11.213 -8.252 0.643 1.00 90.81 73 PRO A N 1
ATOM 583 C CA . PRO A 1 73 ? -10.480 -7.203 -0.066 1.00 90.81 73 PRO A CA 1
ATOM 584 C C . PRO A 1 73 ? -11.288 -5.911 -0.301 1.00 90.81 73 PRO A C 1
ATOM 586 O O . PRO A 1 73 ? -10.740 -4.833 -0.054 1.00 90.81 73 PRO A O 1
ATOM 589 N N . PRO A 1 74 ? -12.572 -5.959 -0.723 1.00 88.56 74 PRO A N 1
ATOM 590 C CA . PRO A 1 74 ? -13.418 -4.766 -0.787 1.00 88.56 74 PRO A CA 1
ATOM 591 C C . PRO A 1 74 ? -13.514 -3.977 0.523 1.00 88.56 74 PRO A C 1
ATOM 593 O O . PRO A 1 74 ? -13.479 -2.746 0.491 1.00 88.56 74 PRO A O 1
ATOM 596 N N . ASP A 1 75 ? -13.636 -4.648 1.667 1.00 87.31 75 ASP A N 1
ATOM 597 C CA . ASP A 1 75 ? -13.747 -3.966 2.960 1.00 87.31 75 ASP A CA 1
ATOM 598 C C . ASP A 1 75 ? -12.411 -3.366 3.398 1.00 87.31 75 ASP A C 1
ATOM 600 O O . ASP A 1 75 ? -12.357 -2.197 3.795 1.00 87.31 75 ASP A O 1
ATOM 604 N N . LEU A 1 76 ? -11.313 -4.097 3.195 1.00 87.31 76 LEU A N 1
ATOM 605 C CA . LEU A 1 76 ? -9.964 -3.591 3.430 1.00 87.31 76 LEU A CA 1
ATOM 606 C C . LEU A 1 76 ? -9.653 -2.369 2.547 1.00 87.31 76 LEU A C 1
ATOM 608 O O . LEU A 1 76 ? -9.112 -1.375 3.037 1.00 87.31 76 LEU A O 1
ATOM 612 N N . LYS A 1 77 ? -10.059 -2.383 1.267 1.00 87.75 77 LYS A N 1
ATOM 613 C CA . LYS A 1 77 ? -9.952 -1.220 0.369 1.00 87.75 77 LYS A CA 1
ATOM 614 C C . LYS A 1 77 ? -10.672 -0.006 0.953 1.00 87.75 77 LYS A C 1
ATOM 616 O O . LYS A 1 77 ? -10.083 1.073 0.998 1.00 87.75 77 LYS A O 1
ATOM 621 N N . LYS A 1 78 ? -11.924 -0.160 1.403 1.00 84.19 78 LYS A N 1
ATOM 622 C CA . LYS A 1 78 ? -12.702 0.950 1.987 1.00 84.19 78 LYS A CA 1
ATOM 623 C C . LYS A 1 78 ? -11.987 1.533 3.202 1.00 84.19 78 LYS A C 1
ATOM 625 O O . LYS A 1 78 ? -11.801 2.743 3.255 1.00 84.19 78 LYS A O 1
ATOM 630 N N . ILE A 1 79 ? -11.532 0.690 4.130 1.00 83.25 79 ILE A N 1
ATOM 631 C CA . ILE A 1 79 ? -10.805 1.124 5.333 1.00 83.25 79 ILE A CA 1
ATOM 632 C C . ILE A 1 79 ? -9.561 1.934 4.950 1.00 83.25 79 ILE A C 1
ATOM 634 O O . ILE A 1 79 ? -9.360 3.041 5.450 1.00 83.25 79 ILE A O 1
ATOM 638 N N . LEU A 1 80 ? -8.752 1.418 4.022 1.00 85.81 80 LEU A N 1
ATOM 639 C CA . LEU A 1 80 ? -7.517 2.070 3.588 1.00 85.81 80 LEU A CA 1
ATOM 640 C C . LEU A 1 80 ? -7.775 3.385 2.836 1.00 85.81 80 LEU A C 1
ATOM 642 O O . LEU A 1 80 ? -7.033 4.348 3.024 1.00 85.81 80 LEU A O 1
ATOM 646 N N . LEU A 1 81 ? -8.821 3.461 2.009 1.00 81.62 81 LEU A N 1
ATOM 647 C CA . LEU A 1 81 ? -9.167 4.684 1.278 1.00 81.62 81 LEU A CA 1
ATOM 648 C C . LEU A 1 81 ? -9.774 5.758 2.177 1.00 81.62 81 LEU A C 1
ATOM 650 O O . LEU A 1 81 ? -9.382 6.918 2.072 1.00 81.62 81 LEU A O 1
ATOM 654 N N . VAL A 1 82 ? -10.681 5.385 3.082 1.00 78.38 82 VAL A N 1
ATOM 655 C CA . VAL A 1 82 ? -11.249 6.323 4.061 1.00 78.38 82 VAL A CA 1
ATOM 656 C C . VAL A 1 82 ? -10.139 6.823 4.984 1.00 78.38 82 VAL A C 1
ATOM 658 O O . VAL A 1 82 ? -10.002 8.027 5.172 1.00 78.38 82 VAL A O 1
ATOM 661 N N . GLY A 1 83 ? -9.265 5.928 5.456 1.00 71.38 83 GLY A N 1
ATOM 662 C CA . GLY A 1 83 ? -8.047 6.308 6.170 1.00 71.38 83 GLY A CA 1
ATOM 663 C C . GLY A 1 83 ? -7.184 7.292 5.380 1.00 71.38 83 GLY A C 1
ATOM 664 O O . GLY A 1 83 ? -6.731 8.281 5.938 1.00 71.38 83 GLY A O 1
ATOM 665 N N . GLY A 1 84 ? -7.014 7.069 4.073 1.00 67.69 84 GLY A N 1
ATOM 666 C CA . GLY A 1 84 ? -6.283 7.955 3.160 1.00 67.69 84 GLY A CA 1
ATOM 667 C C . GLY A 1 84 ? -6.892 9.341 2.975 1.00 67.69 84 GLY A C 1
ATOM 668 O O . GLY A 1 84 ? -6.148 10.308 2.852 1.00 67.69 84 GLY A O 1
ATOM 669 N N . ALA A 1 85 ? -8.219 9.453 2.981 1.00 64.50 85 ALA A N 1
ATOM 670 C CA . ALA A 1 85 ? -8.916 10.733 2.862 1.00 64.50 85 ALA A CA 1
ATOM 671 C C . ALA A 1 85 ? -8.826 11.586 4.140 1.00 64.50 85 ALA A C 1
ATOM 673 O O . ALA A 1 85 ? -8.917 12.808 4.075 1.00 64.50 85 ALA A O 1
ATOM 674 N N . LEU A 1 86 ? -8.646 10.945 5.297 1.00 63.41 86 LEU A N 1
ATOM 675 C CA . LEU A 1 86 ? -8.641 11.596 6.610 1.00 63.41 86 LEU A CA 1
ATOM 676 C C . LEU A 1 86 ? -7.243 12.015 7.085 1.00 63.41 86 LEU A C 1
ATOM 678 O O . LEU A 1 86 ? -7.119 12.749 8.066 1.00 63.41 86 LEU A O 1
ATOM 682 N N . VAL A 1 87 ? -6.187 11.530 6.430 1.00 65.88 87 VAL A N 1
ATOM 683 C CA . VAL A 1 87 ? -4.794 11.741 6.849 1.00 65.88 87 VAL A CA 1
ATOM 684 C C . VAL A 1 87 ? -4.107 12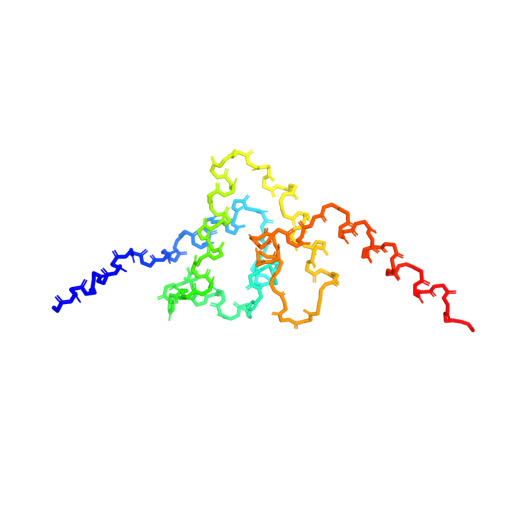.811 6.011 1.00 65.88 87 VAL A C 1
ATOM 686 O O . VAL A 1 87 ? -4.486 13.096 4.878 1.00 65.88 87 VAL A O 1
ATOM 689 N N . THR A 1 88 ? -3.059 13.415 6.569 1.00 64.44 88 THR A N 1
ATOM 690 C CA . THR A 1 88 ? -2.263 14.427 5.867 1.00 64.44 88 THR A CA 1
ATOM 691 C C . THR A 1 88 ? -1.577 13.851 4.623 1.00 64.44 88 THR A C 1
ATOM 693 O O . THR A 1 88 ? -1.164 12.685 4.640 1.00 64.44 88 THR A O 1
ATOM 696 N N . PRO A 1 89 ? -1.372 14.654 3.559 1.00 65.19 89 PRO A N 1
ATOM 697 C CA . PRO A 1 89 ? -0.590 14.230 2.401 1.00 65.19 89 PRO A CA 1
ATOM 698 C C . PRO A 1 89 ? 0.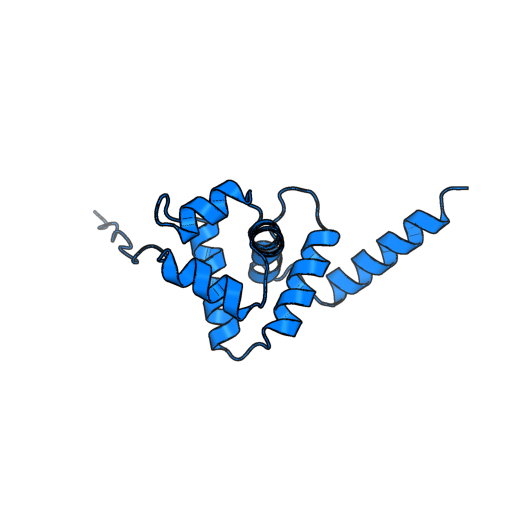768 13.644 2.811 1.00 65.19 89 PRO A C 1
ATOM 700 O O . PRO A 1 89 ? 1.485 14.223 3.623 1.00 65.19 89 PRO A O 1
ATOM 703 N N . GLY A 1 90 ? 1.120 12.482 2.255 1.00 66.00 90 GLY A N 1
ATOM 704 C CA . GLY A 1 90 ? 2.361 11.763 2.579 1.00 66.00 90 GLY A CA 1
ATOM 705 C C . GLY A 1 90 ? 2.236 10.724 3.702 1.00 66.00 90 GLY A C 1
ATOM 706 O O . GLY A 1 90 ? 3.132 9.893 3.868 1.00 66.00 90 GLY A O 1
ATOM 707 N N . THR A 1 91 ? 1.120 10.687 4.435 1.00 79.25 91 THR A N 1
ATOM 708 C CA . THR A 1 91 ? 0.810 9.582 5.351 1.00 79.25 91 THR A CA 1
ATOM 709 C C . THR A 1 91 ? 0.290 8.378 4.557 1.00 79.25 91 THR A C 1
ATOM 711 O O . THR A 1 91 ? -0.577 8.525 3.704 1.00 79.25 91 THR A O 1
ATOM 714 N N . SER A 1 92 ? 0.816 7.176 4.825 1.00 85.44 92 SER A N 1
ATOM 715 C CA . SER A 1 92 ? 0.337 5.933 4.193 1.00 85.44 92 SER A CA 1
ATOM 716 C C . SER A 1 92 ? -0.731 5.287 5.076 1.00 85.44 92 SER A C 1
ATOM 718 O O . SER A 1 92 ? -0.411 4.908 6.208 1.00 85.44 92 SER A O 1
ATOM 720 N N . PRO A 1 93 ? -1.957 5.087 4.569 1.00 85.06 93 PRO A N 1
ATOM 721 C CA . PRO A 1 93 ? -2.986 4.307 5.252 1.00 85.06 93 PRO A CA 1
ATOM 722 C C . PRO A 1 93 ? -2.543 2.895 5.626 1.00 85.06 93 PRO A C 1
ATOM 724 O O . PRO A 1 93 ? -2.825 2.448 6.734 1.00 85.06 93 PRO A O 1
ATOM 727 N N . ALA A 1 94 ? -1.782 2.217 4.758 1.00 83.69 94 ALA A N 1
ATOM 728 C CA . ALA A 1 94 ? -1.247 0.891 5.067 1.00 83.69 94 ALA A CA 1
ATOM 729 C C . ALA A 1 94 ? -0.334 0.914 6.306 1.00 83.69 94 ALA A C 1
ATOM 731 O O . ALA A 1 94 ? -0.381 -0.000 7.122 1.00 83.69 94 ALA A O 1
ATOM 732 N N . ALA A 1 95 ? 0.452 1.979 6.493 1.00 83.44 95 ALA A N 1
ATOM 733 C CA . ALA A 1 95 ? 1.302 2.129 7.674 1.00 83.44 95 ALA A CA 1
ATOM 734 C C . ALA A 1 95 ? 0.515 2.421 8.957 1.00 83.44 95 ALA A C 1
ATOM 736 O O . ALA A 1 95 ? 0.918 1.988 10.035 1.00 83.44 95 ALA A O 1
ATOM 737 N N . LEU A 1 96 ? -0.609 3.133 8.861 1.00 84.00 96 LEU A N 1
ATOM 738 C CA . LEU A 1 96 ? -1.489 3.349 10.012 1.00 84.00 96 LEU A CA 1
ATOM 739 C C . LEU A 1 96 ? -2.216 2.066 10.405 1.00 84.00 96 LEU A C 1
ATOM 741 O O . LEU A 1 96 ? -2.352 1.785 11.592 1.00 84.00 96 LEU A O 1
ATOM 745 N N . LEU A 1 97 ? -2.632 1.270 9.419 1.00 86.44 97 LEU A N 1
ATOM 746 C CA . LEU A 1 97 ? -3.223 -0.039 9.669 1.00 86.44 97 LEU A CA 1
ATOM 747 C C . LEU A 1 97 ? -2.203 -0.987 10.306 1.00 86.44 97 LEU A C 1
ATOM 749 O O . LEU A 1 97 ? -2.486 -1.574 11.344 1.00 86.44 97 LEU A O 1
ATOM 753 N N . GLN A 1 98 ? -0.990 -1.059 9.749 1.00 88.75 98 GLN A N 1
ATOM 754 C CA . GLN A 1 98 ? 0.095 -1.878 10.295 1.00 88.75 98 GLN A CA 1
ATOM 755 C C . GLN A 1 98 ? 0.445 -1.500 11.742 1.00 88.75 98 GLN A C 1
ATOM 757 O O . GLN A 1 98 ? 0.732 -2.369 12.557 1.00 88.75 98 GLN A O 1
ATOM 762 N N . SER A 1 99 ? 0.438 -0.206 12.065 1.00 86.38 99 SER A N 1
ATOM 763 C CA . SER A 1 99 ? 0.778 0.282 13.407 1.00 86.38 99 SER A CA 1
ATOM 764 C C . SER A 1 99 ? -0.380 0.207 14.410 1.00 86.38 99 SER A C 1
ATOM 766 O O . SER A 1 99 ? -0.184 0.548 15.573 1.00 86.38 99 SER A O 1
ATOM 768 N N . GLY A 1 100 ? -1.575 -0.223 13.985 1.00 84.56 100 GLY A N 1
ATOM 769 C CA . GLY A 1 100 ? -2.770 -0.285 14.832 1.00 84.56 100 GLY A CA 1
ATOM 770 C C . GLY A 1 100 ? -3.430 1.072 15.102 1.00 84.56 100 GLY A C 1
ATOM 771 O O . GLY A 1 100 ? -4.349 1.148 15.908 1.00 84.56 100 GLY A O 1
ATOM 772 N N . PHE A 1 101 ? -2.991 2.145 14.435 1.00 82.44 101 PHE A N 1
ATOM 773 C CA . PHE A 1 101 ? -3.589 3.478 14.563 1.00 82.44 101 PHE A CA 1
ATOM 774 C C . PHE A 1 101 ? -4.838 3.664 13.693 1.00 82.44 101 PHE A C 1
ATOM 776 O O . PHE A 1 101 ? -5.704 4.469 14.036 1.00 82.44 101 PHE A O 1
ATOM 783 N N . LEU A 1 102 ? -4.952 2.940 12.572 1.00 84.31 102 LEU A N 1
ATOM 784 C CA . LEU A 1 102 ? -6.154 2.960 11.736 1.00 84.31 102 LEU A CA 1
ATOM 785 C C . LEU A 1 102 ? -7.212 2.006 12.305 1.00 84.31 102 LEU A C 1
ATOM 787 O O . LEU A 1 102 ? -7.380 0.892 11.814 1.00 84.31 102 LEU A O 1
ATOM 791 N N . THR A 1 103 ? -7.908 2.443 13.356 1.00 82.38 103 THR A N 1
ATOM 792 C CA . THR A 1 103 ? -9.011 1.689 13.974 1.00 82.38 103 THR A CA 1
ATOM 793 C C . THR A 1 103 ? -10.378 2.196 13.514 1.00 82.38 103 THR A C 1
ATOM 795 O O . THR A 1 103 ? -10.498 3.287 12.947 1.00 82.38 103 THR A O 1
ATOM 798 N N . ARG A 1 104 ? -11.434 1.422 13.794 1.00 79.19 104 ARG A N 1
ATOM 799 C CA . ARG A 1 104 ? -12.823 1.854 13.581 1.00 79.19 104 ARG A CA 1
ATOM 800 C C . ARG A 1 104 ? -13.111 3.162 14.316 1.00 79.19 104 ARG A C 1
ATOM 802 O O . ARG A 1 104 ? -13.636 4.090 13.715 1.00 79.19 104 ARG A O 1
ATOM 809 N N . GLU A 1 105 ? -12.705 3.260 15.576 1.00 80.44 105 GLU A N 1
ATOM 810 C CA . GLU A 1 105 ? -12.928 4.434 16.424 1.00 80.44 105 GLU A CA 1
ATOM 811 C C . GLU A 1 105 ? -12.186 5.658 15.872 1.00 80.44 105 GLU A C 1
ATOM 813 O O . GLU A 1 105 ? -12.712 6.772 15.885 1.00 80.44 105 GLU A O 1
ATOM 818 N N . PHE A 1 106 ? -10.970 5.465 15.343 1.00 78.69 106 PHE A N 1
ATOM 819 C CA . PHE A 1 106 ? -10.234 6.530 14.665 1.00 78.69 106 PHE A CA 1
ATOM 820 C C . PHE A 1 106 ? -10.982 7.032 13.425 1.00 78.69 106 PHE A C 1
ATOM 822 O O . PHE A 1 106 ? -11.079 8.247 13.231 1.00 78.69 106 PHE A O 1
ATOM 829 N N . LEU A 1 107 ? -11.500 6.118 12.599 1.00 82.19 107 LEU A N 1
ATOM 830 C CA . LEU A 1 107 ? -12.255 6.455 11.392 1.00 82.19 107 LEU A CA 1
ATOM 831 C C . LEU A 1 107 ? -13.548 7.194 11.734 1.00 82.19 107 LEU A C 1
ATOM 833 O O . LEU A 1 107 ? -13.795 8.259 11.177 1.00 82.19 107 LEU A O 1
ATOM 837 N N . GLU A 1 108 ? -14.328 6.672 12.680 1.00 82.44 108 GLU A N 1
ATOM 838 C CA . GLU A 1 108 ? -15.578 7.283 13.139 1.00 82.44 108 GLU A C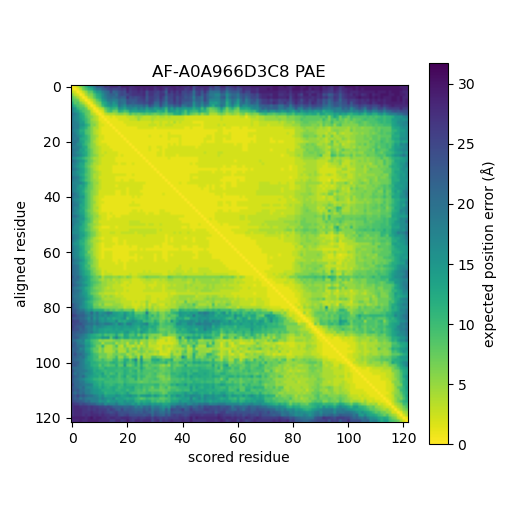A 1
ATOM 839 C C . GLU A 1 108 ? -15.327 8.697 13.674 1.00 82.44 108 GLU A C 1
ATOM 841 O O . GLU A 1 108 ? -15.944 9.652 13.207 1.00 82.44 108 GLU A O 1
ATOM 846 N N . ARG A 1 109 ? -14.337 8.873 14.559 1.00 79.50 109 ARG A N 1
ATOM 847 C CA . ARG A 1 109 ? -13.969 10.194 15.093 1.00 79.50 109 ARG A CA 1
ATOM 848 C C . ARG A 1 109 ? -13.517 11.166 14.004 1.00 79.50 109 ARG A C 1
ATOM 850 O O . ARG A 1 109 ? -13.871 12.342 14.031 1.00 79.50 109 ARG A O 1
ATOM 857 N N . SER A 1 110 ? -12.690 10.702 13.075 1.00 78.06 110 SER A N 1
ATOM 858 C CA . SER A 1 110 ? -12.126 11.553 12.025 1.00 78.06 110 SER A CA 1
ATOM 859 C C . SER A 1 110 ? -13.186 11.976 11.005 1.00 78.06 110 SER A C 1
ATOM 861 O O . SER A 1 110 ? -13.186 13.132 10.590 1.00 78.06 110 SER A O 1
ATOM 863 N N . LEU A 1 111 ? -14.116 11.079 10.656 1.00 80.25 111 LEU A N 1
ATOM 864 C CA . LEU A 1 111 ? -15.274 11.398 9.818 1.00 80.25 111 LEU A CA 1
ATOM 865 C C . LEU A 1 111 ? -16.190 12.413 10.504 1.00 80.25 111 LEU A C 1
ATOM 867 O O . LEU A 1 111 ? -16.523 13.422 9.889 1.00 80.25 111 LEU A O 1
ATOM 871 N N . SER A 1 112 ? -16.535 12.208 11.778 1.00 80.56 112 SER A N 1
ATOM 872 C CA . SER A 1 112 ? -17.361 13.165 12.529 1.00 80.56 112 SER A CA 1
ATOM 873 C C . SER A 1 112 ? -16.734 14.564 12.548 1.00 80.56 112 SER A C 1
ATOM 875 O O . SER A 1 112 ? -17.386 15.541 12.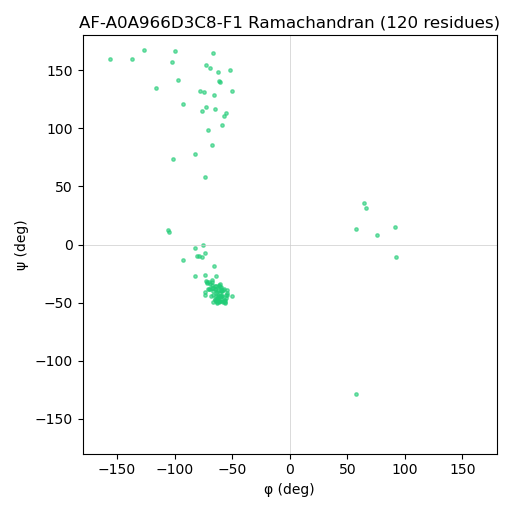189 1.00 80.56 112 SER A O 1
ATOM 877 N N . ASN A 1 113 ? -15.435 14.661 12.853 1.00 75.81 113 ASN A N 1
ATOM 878 C CA . ASN A 1 113 ? -14.710 15.935 12.862 1.00 75.81 113 ASN A CA 1
ATOM 879 C C . ASN A 1 113 ? -14.691 16.642 11.497 1.00 75.81 113 ASN A C 1
ATOM 881 O O . ASN A 1 113 ? -14.660 17.874 11.450 1.00 75.81 113 ASN A O 1
ATOM 885 N N . LEU A 1 114 ? -14.652 15.883 10.396 1.00 74.62 114 LEU A N 1
ATOM 886 C CA . LEU A 1 114 ? -14.658 16.437 9.042 1.00 74.62 114 LEU A CA 1
ATOM 887 C C . LEU A 1 114 ? -15.966 17.193 8.777 1.00 74.62 114 LEU A C 1
ATOM 889 O O . LEU A 1 114 ? -15.925 18.355 8.379 1.00 74.62 114 LEU A O 1
ATOM 893 N N . PHE A 1 115 ? -17.106 16.571 9.082 1.00 78.50 115 PHE A N 1
ATOM 894 C CA . PHE A 1 115 ? -18.424 17.178 8.880 1.00 78.50 115 PHE A CA 1
ATOM 895 C C . PHE A 1 115 ? -18.736 18.290 9.897 1.00 78.50 115 PHE A C 1
ATOM 897 O O . PHE A 1 115 ? -19.385 19.276 9.556 1.00 78.50 115 PHE A O 1
ATOM 904 N N . GLU A 1 116 ? -18.227 18.205 11.131 1.00 77.12 116 GLU A N 1
ATOM 905 C CA . GLU A 1 116 ? -18.387 19.279 12.125 1.00 77.12 116 GLU A CA 1
ATOM 906 C C . GLU A 1 116 ? -17.628 20.566 11.761 1.00 77.12 116 GLU A C 1
ATOM 908 O O . GLU A 1 116 ? -18.075 21.667 12.097 1.00 77.12 116 GLU A O 1
ATOM 913 N N . LYS A 1 117 ? -16.479 20.457 11.078 1.00 60.97 117 LYS A N 1
ATOM 914 C CA . LYS A 1 117 ? -15.709 21.625 10.619 1.00 60.97 117 LYS A CA 1
ATOM 915 C C . LYS A 1 117 ? -16.408 22.390 9.496 1.00 60.97 117 LYS A C 1
ATOM 917 O O . LYS A 1 117 ? -16.289 23.613 9.455 1.00 60.97 117 LYS A O 1
ATOM 922 N N . GLU A 1 118 ? -17.160 21.710 8.632 1.00 56.47 118 GLU A N 1
ATOM 923 C CA . GLU A 1 118 ? -17.940 22.365 7.572 1.00 56.47 118 GLU A CA 1
ATOM 924 C C . GLU A 1 118 ? -19.089 23.215 8.144 1.00 56.47 118 GLU A C 1
ATOM 926 O O . GLU A 1 118 ? -19.400 24.273 7.604 1.00 56.47 118 GLU A O 1
ATOM 931 N N . GLY A 1 119 ? -19.657 22.828 9.292 1.00 55.84 119 GLY A N 1
ATOM 932 C CA . GLY A 1 119 ? -20.754 23.555 9.944 1.00 55.84 119 GLY A CA 1
ATOM 933 C C . GLY A 1 119 ? -20.359 24.804 10.748 1.00 55.84 119 GLY A C 1
ATOM 934 O O . GLY A 1 119 ? -21.242 25.543 11.172 1.00 55.84 119 GLY A O 1
ATOM 935 N N . LYS A 1 120 ? -19.061 25.055 10.982 1.00 56.06 120 LYS A N 1
ATOM 936 C CA . LYS A 1 120 ? -18.562 26.191 11.796 1.00 56.06 120 LYS A CA 1
ATOM 937 C C . LYS A 1 120 ? -17.959 27.336 10.978 1.00 56.06 120 LYS A C 1
ATOM 939 O O . LYS A 1 120 ? -17.348 28.233 11.551 1.00 56.06 120 LYS A O 1
ATOM 944 N N . THR A 1 121 ? -18.132 27.314 9.659 1.00 50.28 121 THR A N 1
ATOM 945 C CA . THR A 1 121 ? -17.743 28.429 8.786 1.00 50.28 121 THR A CA 1
ATOM 946 C C . THR A 1 121 ? -18.991 29.231 8.413 1.00 50.28 121 THR A C 1
ATOM 948 O O . THR A 1 121 ? -19.502 29.113 7.303 1.00 50.28 121 THR A O 1
ATOM 951 N N . GLN A 1 122 ? -19.510 30.004 9.371 1.00 46.03 122 GLN A N 1
ATOM 952 C CA . GLN A 1 122 ? -20.387 31.161 9.148 1.00 46.03 122 GLN A CA 1
ATOM 953 C C . GLN A 1 122 ? -19.959 32.282 10.087 1.00 46.03 122 GLN A C 1
ATOM 955 O O . GLN A 1 122 ? -19.706 31.974 11.274 1.00 46.03 122 GLN A O 1
#

Mean predicted aligned error: 8.06 Å

Solvent-accessible surface area (backbone atoms only — not comparable to full-atom values): 6959 Å² total; per-residue (Å²): 133,84,81,78,77,76,82,82,67,80,71,63,52,28,67,55,54,47,49,54,36,54,66,37,71,43,52,64,64,56,44,14,44,27,66,38,49,52,50,67,59,48,51,30,24,50,66,63,76,41,73,56,58,70,70,58,30,54,45,53,50,51,56,51,53,45,46,75,73,66,51,57,38,69,59,52,41,49,54,31,50,55,45,38,74,75,46,63,92,74,52,27,21,48,56,31,46,75,69,65,62,62,38,72,67,49,51,54,54,51,52,52,53,55,59,55,56,67,73,66,76,122

Radius of gyration: 16.65 Å; Cα contacts (8 Å, |Δi|>4): 112; c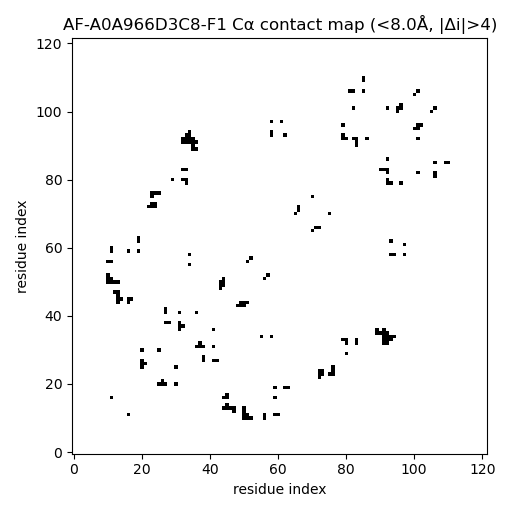hains: 1; bounding box: 53×46×31 Å

Nearest PDB structures (foldseek):
  5j9i-assembly1_B  TM=9.220E-01  e=1.714E-02  Vibrio cholerae
  5jaa-assembly1_B  TM=8.272E-01  e=3.773E-02  Vibrio cholerae O1 biovar El Tor str. N16961
  5j9i-assembly2_C  TM=8.975E-01  e=7.473E-02  Vibrio cholerae
  3fmy-assembly1_A-2  TM=7.604E-01  e=2.230E-02  Escherichia coli K-12
  2ox6-assembly2_C  TM=8.078E-01  e=9.222E-02  Shewanella oneidensis MR-1

Foldseek 3Di:
DDPPPPPPDPFDALCLLVVLCVQLVHDLCLVCLQLLHDSVVNVCSNVVVDTDDDPSRVLSVQSVVCVVVPDRSPVVSVLSNLCSVLDDRSDHSSVCVVVVNSDPVNSVVSVVVVVVVVVPPD

Secondary structure (DSSP, 8-state):
--------PPPPPHHHHHHHHHHTT--HHHHHHHHTS-HHHHHHHHTTSS---THHHHHHHHHHHHHHTT--HHHHHHHHHHHHHHSPTT--HHHHHHTT-S-HHHHHHHHHHHHHHHTT--

Sequence (122 aa):
MSEIQERNEPLFPAEKVKELRLLLGCSQEEFSKIMGVTVATLSRWETAKAVPRGRNELLLRFLRETLDKGENPPDLKKILLVGGALVTPGTSPAALLQSGFLTREFLERSLSNLFEKEGKTQ